Protein AF-A0A662UI72-F1 (afdb_monomer)

Foldseek 3Di:
DDDDFDFDCDPNDTGTPDDPPDDPPDDDDDDDDDCVVVPPD

Structure (mmCIF, N/CA/C/O backbone):
data_AF-A0A662UI72-F1
#
_entry.id   AF-A0A662UI72-F1
#
loop_
_atom_site.group_PDB
_atom_site.id
_atom_site.type_symbol
_atom_site.label_atom_id
_atom_site.label_alt_id
_atom_site.label_comp_id
_atom_site.label_asym_id
_atom_site.label_entity_id
_atom_site.label_seq_id
_atom_site.pdbx_PDB_ins_code
_atom_site.Cartn_x
_atom_site.Cartn_y
_atom_site.Cartn_z
_atom_site.occupancy
_atom_site.B_iso_or_equiv
_atom_site.auth_seq_id
_atom_site.auth_comp_id
_atom_site.auth_asym_id
_atom_site.auth_atom_id
_atom_site.pdbx_PDB_model_num
ATOM 1 N N . MET A 1 1 ? -8.363 13.543 6.194 1.00 69.06 1 MET A N 1
ATOM 2 C CA . MET A 1 1 ? -6.907 13.668 5.976 1.00 69.06 1 MET A CA 1
ATOM 3 C C . MET A 1 1 ? -6.524 12.685 4.882 1.00 69.06 1 MET A C 1
ATOM 5 O O . MET A 1 1 ? -6.882 11.520 5.001 1.00 69.06 1 MET A O 1
ATOM 9 N N . SER A 1 2 ? -5.915 13.140 3.790 1.00 74.25 2 SER A N 1
ATOM 10 C CA . SER A 1 2 ? -5.409 12.263 2.727 1.00 74.25 2 SER A CA 1
ATOM 11 C C . SER A 1 2 ? -3.932 11.980 2.983 1.00 74.25 2 SER A C 1
ATOM 13 O O . SER A 1 2 ? -3.174 12.928 3.173 1.00 74.25 2 SER A O 1
ATOM 15 N N . ARG A 1 3 ? -3.526 10.707 2.980 1.00 83.94 3 ARG A N 1
ATOM 16 C CA . ARG A 1 3 ? -2.110 10.322 2.939 1.00 83.94 3 ARG A CA 1
ATOM 17 C C . ARG A 1 3 ? -1.792 9.651 1.611 1.00 83.94 3 ARG A C 1
ATOM 19 O O . ARG A 1 3 ? -2.650 8.966 1.054 1.00 83.94 3 ARG A O 1
ATOM 26 N N . VAL A 1 4 ? -0.573 9.848 1.130 1.00 86.88 4 VAL A N 1
ATOM 27 C CA . VAL A 1 4 ? -0.015 9.057 0.032 1.00 86.88 4 VAL A CA 1
ATOM 28 C C . VAL A 1 4 ? 0.516 7.763 0.639 1.00 86.88 4 VAL A C 1
ATOM 30 O O . VAL A 1 4 ? 1.128 7.792 1.701 1.00 86.88 4 VAL A O 1
ATOM 33 N N . VAL A 1 5 ? 0.222 6.636 -0.002 1.00 90.12 5 VAL A N 1
ATOM 34 C CA . VAL A 1 5 ? 0.708 5.314 0.401 1.00 90.12 5 VAL A CA 1
ATOM 35 C C . VAL A 1 5 ? 1.516 4.767 -0.758 1.00 90.12 5 VAL A C 1
ATOM 37 O O . VAL A 1 5 ? 0.983 4.616 -1.858 1.00 90.12 5 VAL A O 1
ATOM 40 N N . GLU A 1 6 ? 2.783 4.461 -0.511 1.00 90.25 6 GLU A N 1
ATOM 41 C CA . GLU A 1 6 ? 3.614 3.776 -1.493 1.00 90.25 6 GLU A CA 1
ATOM 42 C C . GLU A 1 6 ? 3.296 2.280 -1.496 1.00 90.25 6 GLU A C 1
ATOM 44 O O . GLU A 1 6 ? 3.112 1.653 -0.447 1.00 90.25 6 GLU A O 1
ATOM 49 N N . ALA A 1 7 ? 3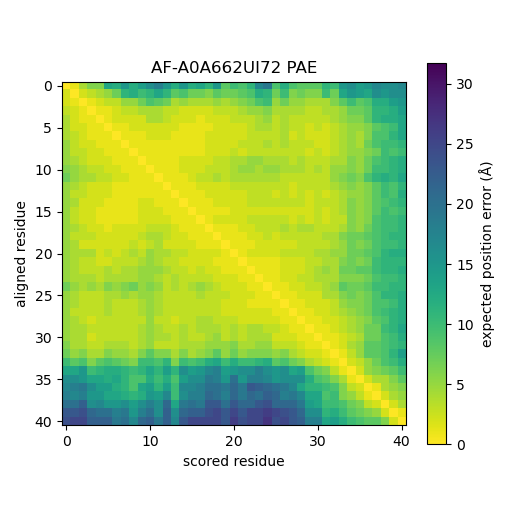.197 1.705 -2.690 1.00 92.75 7 ALA A N 1
ATOM 50 C CA . ALA A 1 7 ? 2.835 0.312 -2.883 1.00 92.75 7 ALA A CA 1
ATOM 51 C C . ALA A 1 7 ? 3.500 -0.261 -4.135 1.00 92.75 7 ALA A C 1
ATOM 53 O O . ALA A 1 7 ? 3.734 0.455 -5.108 1.00 92.75 7 ALA A O 1
ATOM 54 N N . VAL A 1 8 ? 3.730 -1.572 -4.130 1.00 91.56 8 VAL A N 1
ATOM 55 C CA . VAL A 1 8 ? 4.163 -2.327 -5.310 1.00 91.56 8 VAL A CA 1
ATOM 56 C C . VAL A 1 8 ? 2.969 -3.081 -5.877 1.00 91.56 8 VAL A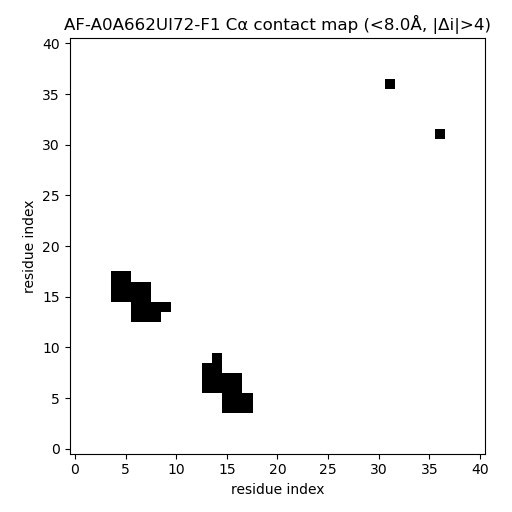 C 1
ATOM 58 O O . VAL A 1 8 ? 2.191 -3.686 -5.137 1.00 91.56 8 VAL A O 1
ATOM 61 N N . TYR A 1 9 ? 2.816 -3.048 -7.198 1.00 89.50 9 TYR A N 1
ATOM 62 C CA . TYR A 1 9 ? 1.852 -3.889 -7.895 1.00 89.50 9 TYR A CA 1
ATOM 63 C C . TYR A 1 9 ? 2.506 -5.212 -8.290 1.00 89.50 9 TYR A C 1
ATOM 65 O O . TYR A 1 9 ? 3.357 -5.248 -9.176 1.00 89.50 9 TYR A O 1
ATOM 73 N N . G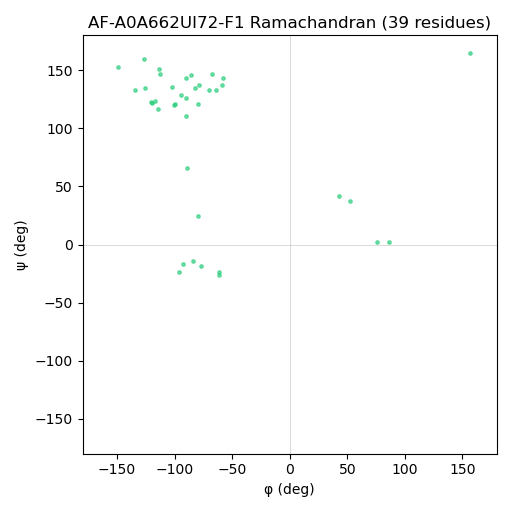LU A 1 10 ? 2.103 -6.306 -7.648 1.00 92.69 10 GLU A N 1
ATOM 74 C CA . GLU A 1 10 ? 2.663 -7.632 -7.906 1.00 92.69 10 GLU A CA 1
ATOM 75 C C . GLU A 1 10 ? 1.553 -8.669 -8.026 1.00 92.69 10 GLU A C 1
ATOM 77 O O . GLU A 1 10 ? 0.658 -8.745 -7.183 1.00 92.69 10 GLU A O 1
ATOM 82 N N . LYS A 1 11 ? 1.629 -9.508 -9.067 1.00 94.00 11 LYS A N 1
ATOM 83 C CA . LYS A 1 11 ? 0.692 -10.625 -9.292 1.00 94.00 11 LYS A CA 1
ATOM 84 C C . LYS A 1 11 ? -0.786 -10.198 -9.251 1.00 94.00 11 LYS A C 1
ATOM 86 O O . LYS A 1 11 ? -1.630 -10.924 -8.737 1.00 94.00 11 LYS A O 1
ATOM 91 N N . GLY A 1 12 ? -1.093 -9.011 -9.775 1.00 90.25 12 GLY A N 1
ATOM 92 C CA . GLY A 1 12 ? -2.459 -8.490 -9.824 1.00 90.25 12 GLY A CA 1
ATOM 93 C C . GLY A 1 12 ? -2.925 -7.735 -8.572 1.00 90.25 12 GLY A C 1
ATOM 94 O O . GLY A 1 12 ? -4.077 -7.311 -8.531 1.00 90.25 12 GLY A O 1
ATOM 95 N N . ILE A 1 13 ? -2.068 -7.560 -7.556 1.00 93.69 13 ILE A N 1
ATOM 96 C CA . ILE A 1 13 ? -2.436 -7.018 -6.238 1.00 93.69 13 ILE A CA 1
ATOM 97 C C . ILE A 1 13 ? -1.537 -5.822 -5.880 1.00 93.69 13 ILE A C 1
ATOM 99 O O . IL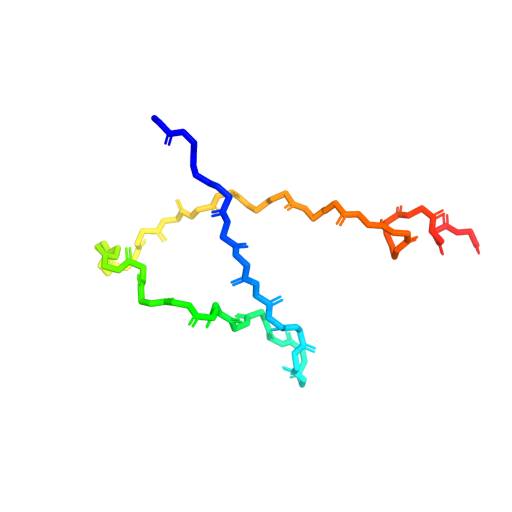E A 1 13 ? -0.318 -5.901 -6.013 1.00 93.69 13 ILE A O 1
ATOM 103 N N . LEU A 1 14 ? -2.126 -4.725 -5.383 1.00 92.00 14 LEU A N 1
ATOM 104 C CA . LEU A 1 14 ? -1.381 -3.614 -4.770 1.00 92.00 14 LEU A CA 1
ATOM 105 C C . LEU A 1 14 ? -0.993 -3.971 -3.329 1.00 92.00 14 LEU A C 1
ATOM 107 O O . LEU A 1 14 ? -1.864 -4.229 -2.497 1.00 92.00 14 LEU A O 1
ATOM 111 N N . ARG A 1 15 ? 0.308 -3.966 -3.035 1.00 93.38 15 ARG A N 1
ATOM 112 C CA . ARG A 1 15 ? 0.882 -4.272 -1.718 1.00 93.38 15 ARG A CA 1
ATOM 113 C C . ARG A 1 15 ? 1.551 -3.026 -1.136 1.00 93.38 15 ARG A C 1
ATOM 115 O O . ARG A 1 15 ? 2.502 -2.549 -1.750 1.00 93.38 15 ARG A O 1
ATOM 122 N N . PRO A 1 16 ? 1.087 -2.485 0.002 1.00 93.88 16 PRO A N 1
ATOM 123 C CA . PRO A 1 16 ? 1.701 -1.306 0.601 1.00 93.88 16 PRO A CA 1
ATOM 124 C C . PRO A 1 16 ? 3.107 -1.625 1.126 1.00 93.88 16 PRO A C 1
ATOM 126 O O . PRO A 1 16 ? 3.359 -2.735 1.596 1.00 93.88 16 PRO A O 1
ATOM 129 N N . LEU A 1 17 ? 4.008 -0.643 1.059 1.00 95.62 17 LEU A N 1
ATOM 130 C CA . LEU A 1 17 ? 5.367 -0.747 1.607 1.00 95.62 17 LEU A CA 1
ATOM 131 C C . LEU A 1 17 ? 5.407 -0.582 3.134 1.00 95.62 17 LEU A C 1
ATOM 133 O O . LEU A 1 17 ? 6.369 -0.989 3.778 1.00 95.62 17 LEU A O 1
ATOM 137 N N . GLU A 1 18 ? 4.351 -0.010 3.713 1.00 94.44 18 GLU A N 1
ATOM 138 C CA . GLU A 1 18 ? 4.199 0.212 5.149 1.00 94.44 18 GLU A CA 1
ATOM 139 C C . GLU A 1 18 ? 2.881 -0.363 5.683 1.00 94.44 18 GLU A C 1
ATOM 141 O O . GLU A 1 18 ? 1.906 -0.570 4.951 1.00 94.44 18 GLU A O 1
ATOM 146 N N . LYS A 1 19 ? 2.828 -0.601 6.998 1.00 92.94 19 LYS A N 1
ATOM 147 C CA . LYS A 1 19 ? 1.591 -1.008 7.661 1.00 92.94 19 LYS A CA 1
ATOM 148 C C . LYS A 1 19 ? 0.617 0.168 7.698 1.00 92.94 19 LYS A C 1
ATOM 150 O O . LYS A 1 19 ? 0.974 1.281 8.071 1.00 92.94 19 LYS A O 1
ATOM 155 N N . LEU A 1 20 ? -0.635 -0.089 7.323 1.00 91.44 20 LEU A N 1
ATOM 156 C CA . LEU A 1 20 ? -1.627 0.976 7.210 1.00 91.44 20 LEU A CA 1
ATOM 157 C C . LEU A 1 20 ? -2.462 1.204 8.479 1.00 91.44 20 LEU A C 1
ATOM 159 O O . LEU A 1 20 ? -3.090 2.257 8.556 1.00 91.44 2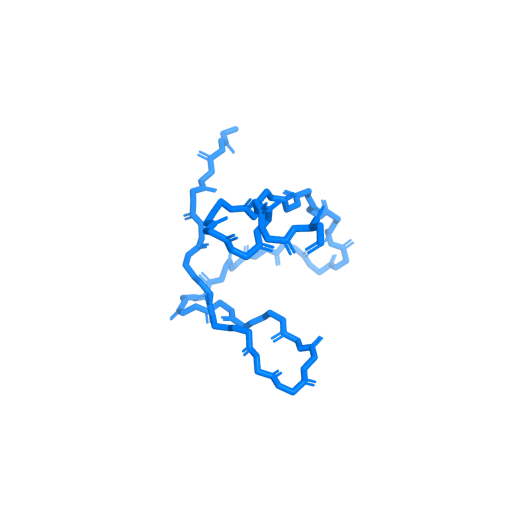0 LEU A O 1
ATOM 163 N N . ASP A 1 21 ? -2.478 0.251 9.420 1.00 92.06 21 ASP A N 1
ATOM 164 C CA . ASP A 1 21 ? -3.282 0.267 10.662 1.00 92.06 21 ASP A CA 1
ATOM 165 C C . ASP A 1 21 ? -4.731 0.751 10.449 1.00 92.06 21 ASP A C 1
ATOM 167 O O . ASP A 1 21 ? -5.297 1.525 11.218 1.00 92.06 21 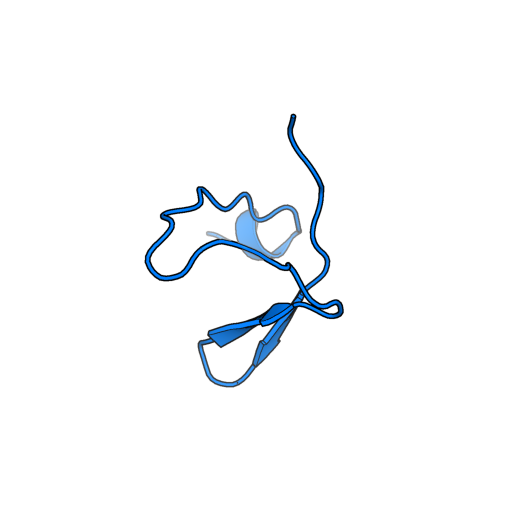ASP A O 1
ATOM 171 N N . LEU A 1 22 ? -5.334 0.294 9.351 1.00 92.31 22 LEU A N 1
ATOM 172 C CA . LEU A 1 22 ? -6.708 0.601 8.981 1.00 92.31 22 LEU A CA 1
ATOM 173 C C . LEU A 1 22 ? -7.688 -0.371 9.660 1.00 92.31 22 LEU A C 1
ATOM 175 O O . LEU A 1 22 ? -7.358 -1.552 9.792 1.00 92.31 22 LEU A O 1
ATOM 179 N N . PRO A 1 23 ? -8.902 0.081 10.033 1.00 94.31 23 PRO A N 1
ATOM 180 C CA . PRO A 1 23 ? -9.945 -0.812 10.525 1.00 94.31 23 PRO A CA 1
ATOM 181 C C . PRO A 1 23 ? -10.286 -1.903 9.507 1.00 94.31 23 PRO A C 1
ATOM 183 O O . PRO A 1 23 ? -10.328 -1.653 8.299 1.00 94.31 23 PRO A O 1
ATOM 186 N N . GLU A 1 24 ? -10.575 -3.105 9.996 1.00 94.69 24 GLU A N 1
ATOM 187 C CA . GLU A 1 24 ? -10.994 -4.212 9.143 1.00 94.69 24 GLU A CA 1
ATOM 188 C C . GLU A 1 24 ? -12.272 -3.855 8.362 1.00 94.69 24 GLU A C 1
ATOM 190 O O . GLU A 1 24 ? -13.194 -3.228 8.885 1.00 94.69 24 GLU A O 1
ATOM 195 N N . GLY A 1 25 ? -12.308 -4.208 7.074 1.00 94.75 25 GLY A N 1
ATOM 196 C CA . GLY A 1 25 ? -13.445 -3.927 6.192 1.00 94.75 25 GLY A CA 1
ATOM 197 C C . GLY A 1 25 ? -13.568 -2.473 5.718 1.00 94.75 25 GLY A C 1
ATOM 198 O O . GLY A 1 25 ? -14.508 -2.157 4.981 1.00 94.75 25 GLY A O 1
ATOM 199 N N . VAL A 1 26 ? -12.640 -1.577 6.086 1.00 94.12 26 VAL A N 1
ATOM 200 C CA . VAL A 1 26 ? -12.699 -0.188 5.614 1.00 94.12 26 VAL A CA 1
ATOM 201 C C . VAL A 1 26 ? -12.526 -0.115 4.094 1.00 94.12 26 VAL A C 1
ATOM 203 O O . VAL A 1 26 ? -11.621 -0.706 3.504 1.00 94.12 26 VAL A O 1
ATOM 206 N N . ARG A 1 27 ? -13.397 0.652 3.436 1.00 93.31 27 ARG A N 1
ATOM 207 C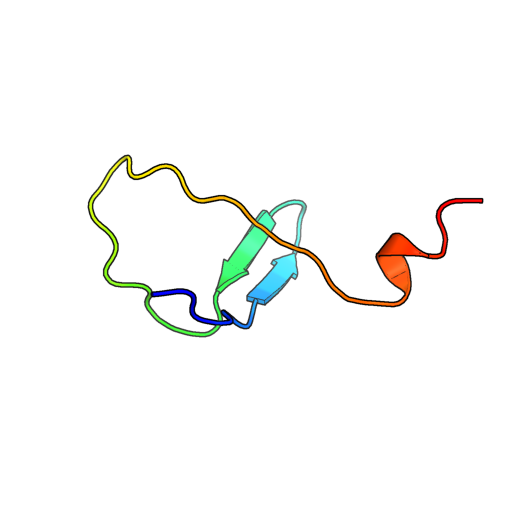 CA . ARG A 1 27 ? -13.291 0.934 2.000 1.00 93.31 27 ARG A CA 1
ATOM 208 C C . ARG A 1 27 ? -12.452 2.186 1.792 1.00 93.31 27 ARG A C 1
ATOM 210 O O . ARG A 1 27 ? -12.774 3.245 2.324 1.00 93.31 27 ARG A O 1
ATOM 217 N N . VAL A 1 28 ? -11.413 2.078 0.971 1.00 89.38 28 VAL A N 1
ATOM 218 C CA . VAL A 1 28 ? -10.553 3.205 0.588 1.00 89.38 28 VAL A CA 1
ATOM 219 C C . VAL A 1 28 ? -10.703 3.521 -0.897 1.00 89.38 28 VAL A C 1
ATOM 221 O O . VAL A 1 28 ? -10.997 2.643 -1.709 1.00 89.38 28 VAL A O 1
ATOM 224 N N . ARG A 1 29 ? -10.500 4.789 -1.265 1.00 89.25 29 ARG A N 1
ATOM 225 C C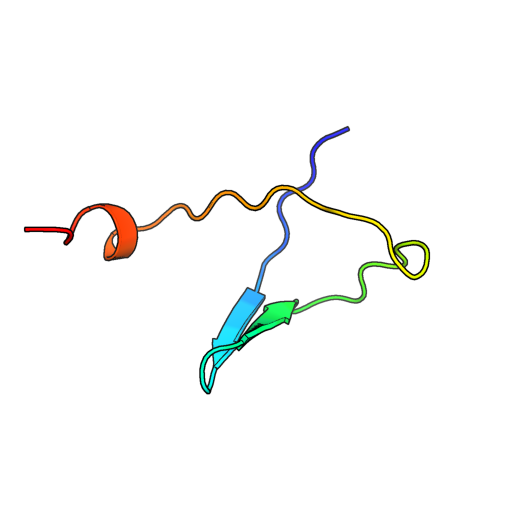A . ARG A 1 29 ? -10.419 5.225 -2.663 1.00 89.25 29 ARG A CA 1
ATOM 226 C C . ARG A 1 29 ? -8.951 5.367 -3.039 1.00 89.25 29 ARG A C 1
ATOM 228 O O . ARG A 1 29 ? -8.240 6.149 -2.417 1.00 89.25 29 ARG A O 1
ATOM 235 N N . LEU A 1 30 ? -8.515 4.628 -4.051 1.00 86.75 30 LEU A N 1
ATOM 236 C CA . LEU A 1 30 ? -7.152 4.701 -4.568 1.00 86.75 30 LEU A CA 1
ATOM 237 C C . LEU A 1 30 ? -7.062 5.753 -5.677 1.00 86.75 30 LEU A C 1
ATOM 239 O O . LEU A 1 30 ? -7.982 5.893 -6.487 1.00 86.75 30 LEU A O 1
ATOM 243 N N . ARG A 1 31 ? -5.938 6.467 -5.721 1.00 84.69 31 ARG A N 1
ATOM 244 C CA . ARG A 1 31 ? -5.515 7.265 -6.871 1.00 84.69 31 ARG A CA 1
ATOM 245 C C . ARG A 1 31 ? -4.165 6.720 -7.322 1.00 84.69 31 ARG A C 1
ATOM 247 O O . ARG A 1 31 ? -3.251 6.635 -6.512 1.00 84.69 31 ARG A O 1
ATOM 254 N N . ILE A 1 32 ? -4.079 6.311 -8.581 1.00 82.56 32 ILE A N 1
ATOM 255 C CA . ILE A 1 32 ? -2.842 5.819 -9.189 1.00 82.56 32 ILE A CA 1
ATOM 256 C C . ILE A 1 32 ? -2.283 6.969 -10.020 1.00 82.56 32 ILE A C 1
ATOM 258 O O . ILE A 1 32 ? -2.962 7.457 -10.922 1.00 82.56 32 ILE A O 1
ATOM 262 N N . GLU A 1 33 ? -1.075 7.412 -9.696 1.00 76.06 33 GLU A N 1
ATOM 263 C CA . GLU A 1 33 ? -0.376 8.492 -10.394 1.00 76.06 33 GLU A CA 1
ATOM 264 C C . GLU A 1 33 ? 0.898 7.899 -11.017 1.00 76.06 33 GLU A C 1
ATOM 266 O O . GLU A 1 33 ? 1.680 7.242 -10.334 1.00 76.06 33 GLU A O 1
ATOM 271 N N . GLY A 1 34 ? 1.074 8.041 -12.334 1.00 71.31 34 GLY A N 1
ATOM 272 C CA . GLY A 1 34 ? 2.205 7.467 -13.071 1.00 71.31 34 GLY A CA 1
ATOM 273 C C . GLY A 1 34 ? 1.911 7.265 -14.560 1.00 71.31 34 GLY A C 1
ATOM 274 O O . GLY A 1 34 ? 0.757 7.282 -14.988 1.00 71.31 34 GLY A O 1
ATOM 275 N N . ILE A 1 35 ? 2.962 7.041 -15.356 1.00 62.75 35 ILE A N 1
ATOM 276 C CA . ILE A 1 35 ? 2.875 6.921 -16.827 1.00 62.75 35 ILE A CA 1
ATOM 277 C C . ILE A 1 35 ? 1.997 5.733 -17.267 1.00 62.75 35 ILE A C 1
ATOM 279 O O . ILE A 1 35 ? 1.393 5.773 -18.330 1.00 62.75 35 ILE A O 1
ATOM 283 N N . TYR A 1 36 ? 1.823 4.717 -16.416 1.00 60.62 36 TYR A N 1
ATOM 284 C CA . TYR A 1 36 ? 0.902 3.596 -16.654 1.00 60.62 36 TYR A CA 1
ATOM 285 C C . TYR A 1 36 ? -0.575 4.010 -16.790 1.00 60.62 36 TYR A C 1
ATOM 287 O O . TYR A 1 36 ? -1.334 3.316 -17.457 1.00 60.62 36 TYR A O 1
ATOM 295 N N . GLY A 1 37 ? -0.995 5.129 -16.188 1.00 54.31 37 GLY A N 1
ATOM 296 C CA . GLY A 1 37 ? -2.342 5.686 -16.377 1.00 54.31 37 GLY A CA 1
ATOM 297 C C . GLY A 1 37 ? -2.482 6.567 -17.625 1.00 54.31 37 GLY A C 1
ATOM 298 O O . GLY A 1 37 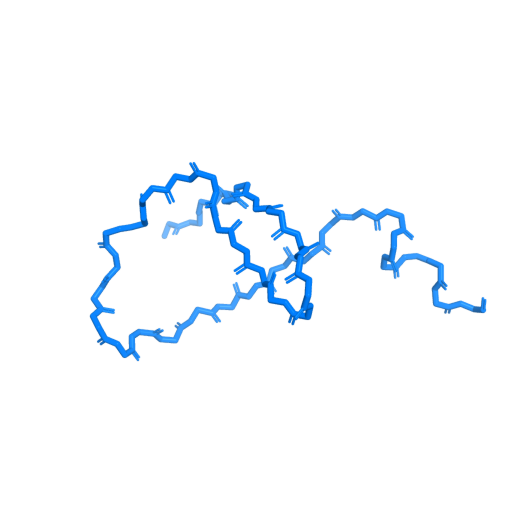? -3.603 6.872 -18.019 1.00 54.31 37 GLY A O 1
ATOM 299 N N . LEU A 1 38 ? -1.355 6.965 -18.228 1.00 53.06 38 LEU A N 1
ATOM 300 C CA . LEU A 1 38 ? -1.272 7.775 -19.450 1.00 53.06 38 LEU A CA 1
ATOM 301 C C . LEU A 1 38 ? -1.090 6.915 -20.708 1.00 53.06 38 LEU A C 1
ATOM 303 O O . LEU A 1 38 ? -1.468 7.346 -21.786 1.00 53.06 38 LEU A O 1
ATOM 307 N N . LEU A 1 39 ? -0.558 5.695 -20.576 1.00 55.94 39 LEU A N 1
ATOM 308 C CA . LEU A 1 39 ? -0.379 4.723 -21.667 1.00 55.94 39 LEU A CA 1
ATOM 309 C C . LEU A 1 39 ? -1.669 3.963 -22.018 1.00 55.94 39 LEU A C 1
ATOM 311 O O . LEU A 1 39 ? -1.620 2.836 -22.505 1.00 55.94 39 LEU A O 1
ATOM 315 N N . LYS A 1 40 ? -2.835 4.549 -21.733 1.00 48.06 40 LYS A N 1
ATOM 316 C CA . LYS A 1 40 ? -4.111 4.008 -22.192 1.00 48.06 40 LYS A CA 1
ATOM 317 C C . LYS A 1 40 ? -4.434 4.601 -23.568 1.00 48.06 40 LYS A C 1
ATOM 319 O O . LYS A 1 40 ? -5.397 5.346 -23.684 1.00 48.06 40 LYS A O 1
ATOM 324 N N . ASP A 1 41 ? -3.602 4.252 -24.547 1.00 50.06 41 ASP A N 1
ATOM 325 C CA . ASP A 1 41 ? -3.859 4.283 -25.994 1.00 50.06 41 ASP A CA 1
ATOM 326 C C . ASP A 1 41 ? -3.153 3.079 -26.636 1.00 50.06 41 ASP A C 1
ATOM 328 O O . ASP A 1 41 ? -1.933 2.913 -26.398 1.00 50.06 41 ASP A O 1
#

Solvent-accessible surface area (backbone atoms only — not comparable to full-atom values): 3181 Å² total; per-residue (Å²): 139,91,79,91,78,63,60,48,79,53,97,92,42,82,42,62,80,62,88,79,91,67,66,88,89,67,87,80,88,89,82,87,85,59,69,81,73,68,63,80,117

Radius of gyration: 12.24 Å; Cα contacts (8 Å, |Δi|>4): 18; chains: 1; bounding box: 19×24×37 Å

pLDDT: mean 83.24, std 14.4, range [48.06, 95.62]

Mean predicted aligned error: 6.06 Å

Secondary structure (DSSP, 8-state):
------EEEETTEEEESS---PPTT--------SGGGT---

Sequence (41 aa):
MSRVVEAVYEKGILRPLEKLDLPEGVRVRLRIEGIYGLLKD

Nearest PDB structures (foldseek):
  9g6k-assembly1_L8  TM=3.313E-01  e=9.047E+00  Toxoplasma gondii